Protein AF-A0A7S3DEW8-F1 (afdb_monomer_lite)

Secondary structure (DSSP, 8-state):
--------TT-S-HHHHHHHHHTSSSS-SSHHHHT--SHHHHTTSTTEEEETTTTEEEEEETTEESSS--SSEE-SGGGGTT------TTHHHHHHHHHHHHHHHHHHHHHHHHHHHHHHHHHT------------------PPPPPP---------------------

Organism: NCBI:txid652834

Structure (mmCIF, N/CA/C/O backbone):
data_AF-A0A7S3DEW8-F1
#
_entry.id   AF-A0A7S3DEW8-F1
#
loop_
_atom_site.group_PDB
_atom_site.id
_atom_site.type_symbol
_atom_site.label_atom_id
_atom_site.label_alt_id
_atom_site.label_comp_id
_atom_site.label_asym_id
_atom_site.label_entity_id
_atom_site.label_seq_id
_atom_site.pdbx_PDB_ins_code
_atom_site.Cartn_x
_atom_site.Cartn_y
_atom_site.Cartn_z
_atom_site.occupancy
_atom_site.B_iso_or_equiv
_atom_site.auth_seq_id
_atom_site.auth_comp_id
_atom_site.auth_asym_id
_atom_site.auth_atom_id
_atom_site.pdbx_PDB_model_num
ATOM 1 N N . MET A 1 1 ? -30.902 11.305 33.652 1.00 39.59 1 MET A N 1
ATOM 2 C CA . MET A 1 1 ? -29.565 11.179 33.031 1.00 39.59 1 MET A CA 1
ATOM 3 C C . MET A 1 1 ? -29.074 9.751 33.244 1.00 39.59 1 MET A C 1
ATOM 5 O O . MET A 1 1 ? -28.627 9.427 34.333 1.00 39.59 1 MET A O 1
ATOM 9 N N . ARG A 1 2 ? -29.275 8.863 32.261 1.00 38.88 2 ARG A N 1
ATOM 10 C CA . ARG A 1 2 ? -28.807 7.468 32.310 1.00 38.88 2 ARG A CA 1
ATOM 11 C C . ARG A 1 2 ? -27.450 7.412 31.613 1.00 38.88 2 ARG A C 1
ATOM 13 O O . ARG A 1 2 ? -27.372 7.625 30.409 1.00 38.88 2 ARG A O 1
ATOM 20 N N . SER A 1 3 ? -26.388 7.207 32.380 1.00 41.00 3 SER A N 1
ATOM 21 C CA . SER A 1 3 ? -25.027 7.069 31.865 1.00 41.00 3 SER A CA 1
ATOM 22 C C . SER A 1 3 ? -24.891 5.729 31.145 1.00 41.00 3 SER A C 1
ATOM 24 O O . SER A 1 3 ? -24.981 4.680 31.776 1.00 41.00 3 SER A O 1
ATOM 26 N N . SER A 1 4 ? -24.691 5.754 29.828 1.00 41.56 4 SER A N 1
ATOM 27 C CA . SER A 1 4 ? -24.402 4.556 29.036 1.00 41.56 4 SER A CA 1
ATOM 28 C C . SER A 1 4 ? -23.069 3.927 29.489 1.00 41.56 4 SER A C 1
ATOM 30 O O . SER A 1 4 ? -22.042 4.610 29.449 1.00 41.56 4 SER A O 1
ATOM 32 N N . PRO A 1 5 ? -23.038 2.645 29.899 1.00 49.84 5 PRO A N 1
ATOM 33 C CA . PRO A 1 5 ? -21.863 2.006 30.508 1.00 49.84 5 PRO A CA 1
ATOM 34 C C . PRO A 1 5 ? -20.794 1.499 29.514 1.00 49.84 5 PRO A C 1
ATOM 36 O O . PRO A 1 5 ? -19.898 0.756 29.900 1.00 49.84 5 PRO A O 1
ATOM 39 N N . LEU A 1 6 ? -20.831 1.893 28.237 1.00 42.94 6 LEU A N 1
ATOM 40 C CA . LEU A 1 6 ? -20.084 1.197 27.173 1.00 42.94 6 LEU A CA 1
ATOM 41 C C . LEU A 1 6 ? -18.622 1.633 26.945 1.00 42.94 6 LEU A C 1
ATOM 43 O O . LEU A 1 6 ? -18.004 1.180 25.992 1.00 42.94 6 LEU A O 1
ATOM 47 N N . CYS A 1 7 ? -18.018 2.447 27.815 1.00 44.19 7 CYS A N 1
ATOM 48 C CA . CYS A 1 7 ? -16.607 2.846 27.666 1.00 44.19 7 CYS A CA 1
ATOM 49 C C . CYS A 1 7 ? -15.769 2.577 28.924 1.00 44.19 7 CYS A C 1
ATOM 51 O O . CYS A 1 7 ? -15.101 3.475 29.445 1.00 44.19 7 CYS A O 1
ATOM 53 N N . ASN A 1 8 ? -15.771 1.332 29.408 1.00 47.62 8 ASN A N 1
ATOM 54 C CA . ASN A 1 8 ? -14.744 0.845 30.328 1.00 47.62 8 ASN A CA 1
ATOM 55 C C . ASN A 1 8 ? -13.837 -0.177 29.610 1.00 47.62 8 ASN A C 1
ATOM 57 O O . ASN A 1 8 ? -14.210 -1.341 29.488 1.00 47.62 8 ASN A O 1
ATOM 61 N N . PRO A 1 9 ? -12.631 0.209 29.152 1.00 47.88 9 PRO A N 1
ATOM 62 C CA . PRO A 1 9 ? -11.722 -0.701 28.448 1.00 47.88 9 PRO A CA 1
ATOM 63 C C . PRO A 1 9 ? -11.119 -1.793 29.352 1.00 47.88 9 PRO A C 1
ATOM 65 O O . PRO A 1 9 ? -10.342 -2.611 28.878 1.00 47.88 9 PRO A O 1
ATOM 68 N N . ARG A 1 10 ? -11.445 -1.814 30.654 1.00 52.28 10 ARG A N 1
ATOM 69 C CA . ARG A 1 10 ? -10.960 -2.826 31.606 1.00 52.28 10 ARG A CA 1
ATOM 70 C C . ARG A 1 10 ? -11.890 -4.028 31.794 1.00 52.28 10 ARG A C 1
ATOM 72 O O . ARG A 1 10 ? -11.514 -4.935 32.525 1.00 52.28 10 ARG A O 1
ATOM 79 N N . SER A 1 11 ? -13.069 -4.053 31.172 1.00 51.69 11 SER A N 1
ATOM 80 C CA . SER A 1 11 ? -14.051 -5.138 31.348 1.00 51.69 11 SER A CA 1
ATOM 81 C C . SER A 1 11 ? -14.460 -5.823 30.044 1.00 51.69 11 SER A C 1
ATOM 83 O O . SER A 1 11 ? -15.519 -6.443 29.989 1.00 51.69 11 SER A O 1
ATOM 85 N N . LEU A 1 12 ? -13.659 -5.699 28.984 1.00 47.81 12 LEU A N 1
ATOM 86 C CA . LEU A 1 12 ? -13.878 -6.484 27.772 1.00 47.81 12 LEU A CA 1
ATOM 87 C C . LEU A 1 12 ? -13.319 -7.894 28.006 1.00 47.81 12 LEU A C 1
ATOM 89 O O . LEU A 1 12 ? -12.150 -8.023 28.378 1.00 47.81 12 LEU A O 1
ATOM 93 N N . PRO A 1 13 ? -14.133 -8.949 27.848 1.00 59.56 13 PRO A N 1
ATOM 94 C CA . PRO A 1 13 ? -13.679 -10.311 28.079 1.00 59.56 13 PRO A CA 1
ATOM 95 C C . PRO A 1 13 ? -12.566 -10.646 27.073 1.00 59.56 13 PRO A C 1
ATOM 97 O O . PRO A 1 13 ? -12.707 -10.366 25.883 1.00 59.56 13 PRO A O 1
ATOM 100 N N . LEU A 1 14 ? -11.473 -11.263 27.545 1.00 58.66 14 LEU A N 1
ATOM 101 C CA . LEU A 1 14 ? -10.351 -11.745 26.719 1.00 58.66 14 LEU A CA 1
ATOM 102 C C . LEU A 1 14 ? -10.746 -12.379 25.360 1.00 58.66 14 LEU A C 1
ATOM 104 O O . LEU A 1 14 ? -10.048 -12.103 24.383 1.00 58.66 14 LEU A O 1
ATOM 108 N N . PRO A 1 15 ? -11.837 -13.165 25.221 1.00 57.91 15 PRO A N 1
ATOM 109 C CA . PRO A 1 15 ? -12.254 -13.696 23.917 1.00 57.91 15 PRO A CA 1
ATOM 110 C C . PRO A 1 15 ? -12.627 -12.631 22.870 1.00 57.91 15 PRO A C 1
ATOM 112 O O . PRO A 1 15 ? -12.408 -12.858 21.685 1.00 57.91 15 PRO A O 1
ATOM 115 N N . LEU A 1 16 ? -13.127 -11.454 23.269 1.00 49.50 16 LEU A N 1
ATOM 116 C CA . LEU A 1 16 ? -13.425 -10.355 22.336 1.00 49.50 16 LEU A CA 1
ATOM 117 C C . LEU A 1 16 ? -12.153 -9.647 21.845 1.00 49.50 16 LEU A C 1
ATOM 119 O O . LEU A 1 16 ? -12.131 -9.141 20.728 1.00 49.50 16 LEU A O 1
ATOM 123 N N . LEU A 1 17 ? -11.085 -9.648 22.648 1.00 55.03 17 LEU A N 1
ATOM 124 C CA . LEU A 1 17 ? -9.783 -9.093 22.265 1.00 55.03 17 LEU A CA 1
ATOM 125 C C . LEU A 1 17 ? -9.055 -10.014 21.269 1.00 55.03 17 LEU A C 1
ATOM 127 O O . LEU A 1 17 ? -8.414 -9.525 20.345 1.00 55.03 17 LEU A O 1
ATOM 131 N N . LEU A 1 18 ? -9.238 -11.335 21.394 1.00 56.06 18 LEU A N 1
ATOM 132 C CA . LEU A 1 18 ? -8.797 -12.321 20.399 1.00 56.06 18 LEU A CA 1
ATOM 133 C C . LEU A 1 18 ? -9.610 -12.252 19.099 1.00 56.06 18 LEU A C 1
ATOM 135 O O . LEU A 1 18 ? -9.032 -12.377 18.027 1.00 56.06 18 LEU A O 1
ATOM 139 N N . LEU A 1 19 ? -10.916 -11.980 19.167 1.00 55.47 19 LEU A N 1
ATOM 140 C CA . LEU A 1 19 ? -11.748 -11.719 17.983 1.00 55.47 19 LEU A CA 1
ATOM 141 C C . LEU A 1 19 ? -11.338 -10.428 17.257 1.00 55.47 19 LEU A C 1
ATOM 143 O O . LEU A 1 19 ? -11.285 -10.408 16.033 1.00 55.47 19 LEU A O 1
ATOM 147 N N . PHE A 1 20 ? -10.973 -9.375 17.995 1.00 59.62 20 PHE A N 1
ATOM 148 C CA . PHE A 1 20 ? -10.406 -8.158 17.404 1.00 59.62 20 PHE A CA 1
ATOM 149 C C . PHE A 1 20 ? -9.027 -8.387 16.766 1.00 59.62 20 PHE A C 1
ATOM 151 O O . PHE A 1 20 ? -8.732 -7.747 15.762 1.00 59.62 20 PHE A O 1
ATOM 158 N N . LEU A 1 21 ? -8.204 -9.295 17.308 1.00 56.34 21 LEU A N 1
ATOM 159 C CA . LEU A 1 21 ? -6.908 -9.660 16.721 1.00 56.34 21 LEU A CA 1
ATOM 160 C C . LEU A 1 21 ? -7.059 -10.570 15.488 1.00 56.34 21 LEU A C 1
ATOM 162 O O . LEU A 1 21 ? -6.382 -10.343 14.495 1.00 56.34 21 LEU A O 1
ATOM 166 N N . LEU A 1 22 ? -7.997 -11.524 15.494 1.00 55.03 22 LEU A N 1
ATOM 167 C CA . LEU A 1 22 ? -8.244 -12.438 14.366 1.00 55.03 22 LEU A CA 1
ATOM 168 C C . LEU A 1 22 ? -8.984 -11.787 13.182 1.00 55.03 22 LEU A C 1
ATOM 170 O O . LEU A 1 22 ? -8.922 -12.300 12.067 1.00 55.03 22 LEU A O 1
ATOM 174 N N . CYS A 1 23 ? -9.653 -10.647 13.380 1.00 49.62 23 CYS A N 1
ATOM 175 C CA . CYS A 1 23 ? -10.257 -9.882 12.282 1.00 49.62 23 CYS A CA 1
ATOM 176 C C . CYS A 1 23 ? -9.235 -9.108 11.424 1.00 49.62 23 CYS A C 1
ATOM 178 O O . CYS A 1 23 ? -9.626 -8.550 10.400 1.00 49.62 23 CYS A O 1
ATOM 180 N N . ILE A 1 24 ? -7.950 -9.062 11.801 1.00 53.53 24 ILE A N 1
ATOM 181 C CA . ILE A 1 24 ? -6.915 -8.333 11.042 1.00 53.53 24 ILE A CA 1
ATOM 182 C C . ILE A 1 24 ? -6.209 -9.238 10.009 1.00 53.53 24 ILE A C 1
ATOM 184 O O . ILE A 1 24 ? -5.715 -8.740 8.998 1.00 53.53 24 ILE A O 1
ATOM 188 N N . ASP A 1 25 ? -6.253 -10.565 10.170 1.00 46.31 25 ASP A N 1
ATOM 189 C CA . ASP A 1 25 ? -5.465 -11.494 9.339 1.00 46.31 25 ASP A CA 1
ATOM 190 C C . ASP A 1 25 ? -6.191 -12.021 8.077 1.00 46.31 25 ASP A C 1
ATOM 192 O O . ASP A 1 25 ? -5.602 -12.730 7.262 1.00 46.31 25 ASP A O 1
ATOM 196 N N . GLY A 1 26 ? -7.469 -11.675 7.870 1.00 47.12 26 GLY A N 1
ATOM 197 C CA . GLY A 1 26 ? -8.326 -12.300 6.845 1.00 47.12 26 GLY A CA 1
ATOM 198 C C . GLY A 1 26 ? -8.446 -11.597 5.481 1.00 47.12 26 GLY A C 1
ATOM 199 O O . GLY A 1 26 ? -9.044 -12.157 4.567 1.00 47.12 26 GLY A O 1
ATOM 200 N N . VAL A 1 27 ? -7.900 -10.388 5.305 1.00 51.81 27 VAL A N 1
ATOM 201 C CA . VAL A 1 27 ? -8.026 -9.566 4.070 1.00 51.81 27 VAL A CA 1
ATOM 202 C C . VAL A 1 27 ? -6.650 -9.314 3.422 1.00 51.81 27 VAL A C 1
ATOM 204 O O . VAL A 1 27 ? -6.315 -8.236 2.944 1.00 51.81 27 VAL A O 1
ATOM 207 N N . HIS A 1 28 ? -5.796 -10.338 3.414 1.00 51.78 28 HIS A N 1
ATOM 208 C CA . HIS A 1 28 ? -4.363 -10.171 3.147 1.00 51.78 28 HIS A CA 1
ATOM 209 C C . HIS A 1 28 ? -3.859 -10.777 1.827 1.00 51.78 28 HIS A C 1
ATOM 211 O O . HIS A 1 28 ? -2.696 -11.139 1.743 1.00 51.78 28 HIS A O 1
ATOM 217 N N . SER A 1 29 ? -4.686 -10.922 0.782 1.00 50.78 29 SER A N 1
ATOM 218 C CA . SER A 1 29 ? -4.190 -11.494 -0.492 1.00 50.78 29 SER A CA 1
ATOM 219 C C . SER A 1 29 ? -3.991 -10.474 -1.620 1.00 50.78 29 SER A C 1
ATOM 221 O O . SER A 1 29 ? -3.033 -10.600 -2.375 1.00 50.78 29 SER A O 1
ATOM 223 N N . GLN A 1 30 ? -4.805 -9.416 -1.705 1.00 54.69 30 GLN A N 1
ATOM 224 C CA . GLN A 1 30 ? -4.597 -8.341 -2.694 1.00 54.69 30 GLN A CA 1
ATOM 225 C C . GLN A 1 30 ? -3.831 -7.130 -2.145 1.00 54.69 30 GLN A C 1
ATOM 227 O O . GLN A 1 30 ? -3.251 -6.375 -2.918 1.00 54.69 30 GLN A O 1
ATOM 232 N N . THR A 1 31 ? -3.785 -6.953 -0.823 1.00 61.75 31 THR A N 1
ATOM 233 C CA . THR A 1 31 ? -3.176 -5.778 -0.176 1.00 61.75 31 THR A CA 1
ATOM 234 C C . THR A 1 31 ? -1.661 -5.885 0.006 1.00 61.75 31 THR A C 1
ATOM 236 O O . THR A 1 31 ? -0.998 -4.860 0.170 1.00 61.75 31 THR A O 1
ATOM 239 N N . VAL A 1 32 ? -1.089 -7.094 -0.052 1.00 83.12 32 VAL A N 1
ATOM 240 C CA . VAL A 1 32 ? 0.339 -7.311 0.260 1.00 83.12 32 VAL A CA 1
ATOM 241 C C . VAL A 1 32 ? 1.227 -6.703 -0.801 1.00 83.12 32 VAL A C 1
ATOM 243 O O . VAL A 1 32 ? 2.144 -5.959 -0.476 1.00 83.12 32 VAL A O 1
ATOM 246 N N . CYS A 1 33 ? 0.930 -6.962 -2.075 1.00 93.38 33 CYS A N 1
ATOM 247 C CA . CYS A 1 33 ? 1.744 -6.429 -3.158 1.00 93.38 33 CYS A CA 1
ATOM 248 C C . CYS A 1 33 ? 1.683 -4.892 -3.157 1.00 93.38 33 CYS A C 1
ATOM 250 O O . CYS A 1 33 ? 2.722 -4.248 -3.176 1.00 93.38 33 CYS A O 1
ATOM 252 N N . SER A 1 34 ? 0.495 -4.293 -2.993 1.00 91.50 34 SER A N 1
ATOM 253 C CA . SER A 1 34 ? 0.332 -2.830 -2.965 1.00 91.50 34 SER A CA 1
ATOM 254 C C . SER A 1 34 ? 1.040 -2.119 -1.804 1.00 91.50 34 SER A C 1
ATOM 256 O O . SER A 1 34 ? 1.219 -0.906 -1.862 1.00 91.50 34 SER A O 1
ATOM 258 N N . ALA A 1 35 ? 1.445 -2.839 -0.752 1.00 90.81 35 ALA A N 1
ATOM 259 C CA . ALA A 1 35 ? 2.233 -2.263 0.338 1.00 90.81 35 ALA A CA 1
ATOM 260 C C . ALA A 1 35 ? 3.686 -1.960 -0.077 1.00 90.81 35 ALA A C 1
ATOM 262 O O . ALA A 1 35 ? 4.367 -1.174 0.582 1.00 90.81 35 ALA A O 1
ATOM 263 N N . HIS A 1 36 ? 4.159 -2.571 -1.165 1.00 92.50 36 HIS A N 1
ATOM 264 C CA . HIS A 1 36 ? 5.513 -2.421 -1.677 1.00 92.50 36 HIS A CA 1
ATOM 265 C C . HIS A 1 36 ? 5.566 -1.356 -2.773 1.00 92.50 36 HIS A C 1
ATOM 267 O O . HIS A 1 36 ? 4.942 -1.494 -3.823 1.00 92.50 36 HIS A O 1
ATOM 273 N N . GLN A 1 37 ? 6.345 -0.302 -2.528 1.00 92.25 37 GLN A N 1
ATOM 274 C CA . GLN A 1 37 ? 6.512 0.839 -3.441 1.00 92.25 37 GLN A CA 1
ATOM 275 C C . GLN A 1 37 ? 7.823 0.778 -4.234 1.00 92.25 37 GLN A C 1
ATOM 277 O O . GLN A 1 37 ? 8.160 1.707 -4.959 1.00 92.25 37 GLN A O 1
ATOM 282 N N . ASP A 1 38 ? 8.575 -0.312 -4.101 1.00 92.50 38 ASP A N 1
ATOM 283 C CA . ASP A 1 38 ? 9.828 -0.519 -4.809 1.00 92.50 38 ASP A CA 1
ATOM 284 C C . ASP A 1 38 ? 9.880 -1.918 -5.429 1.00 92.50 38 ASP A C 1
ATOM 286 O O . ASP A 1 38 ? 9.380 -2.901 -4.875 1.00 92.50 38 ASP A O 1
ATOM 290 N N . CYS A 1 39 ? 10.514 -2.012 -6.599 1.00 95.38 39 CYS A N 1
ATOM 291 C CA . CYS A 1 39 ? 10.592 -3.256 -7.361 1.00 95.38 39 CYS A CA 1
ATOM 292 C C . CYS A 1 39 ? 11.246 -4.391 -6.558 1.00 95.38 39 CYS A C 1
ATOM 294 O O . CYS A 1 39 ? 10.803 -5.541 -6.620 1.00 95.38 39 CYS A O 1
ATOM 296 N N . THR A 1 40 ? 12.287 -4.085 -5.779 1.00 94.56 40 THR A N 1
ATOM 297 C CA . THR A 1 40 ? 13.073 -5.088 -5.047 1.00 94.56 40 THR A CA 1
ATOM 298 C C . THR A 1 40 ? 12.284 -5.713 -3.901 1.00 94.56 40 THR A C 1
ATOM 300 O O . THR A 1 40 ? 12.339 -6.931 -3.722 1.00 94.56 40 THR A O 1
ATOM 303 N N . SER A 1 41 ? 11.554 -4.911 -3.123 1.00 94.06 41 SER A N 1
ATOM 304 C CA . SER A 1 41 ? 10.698 -5.400 -2.045 1.00 94.06 41 SER A CA 1
ATOM 305 C C . SER A 1 41 ? 9.455 -6.084 -2.611 1.00 94.06 41 SER A C 1
ATOM 307 O O . SER A 1 41 ? 9.111 -7.173 -2.154 1.00 94.06 41 SER A O 1
ATOM 309 N N . CYS A 1 42 ? 8.874 -5.549 -3.687 1.00 95.81 42 CYS A N 1
ATOM 310 C CA . CYS A 1 42 ? 7.736 -6.147 -4.380 1.00 95.81 42 CYS A CA 1
ATOM 311 C C . CYS A 1 42 ? 8.041 -7.562 -4.897 1.00 95.81 42 CYS A C 1
ATOM 313 O O . CYS A 1 42 ? 7.370 -8.524 -4.537 1.00 95.81 42 CYS A O 1
ATOM 315 N N . SER A 1 43 ? 9.112 -7.708 -5.682 1.00 95.31 43 SER A N 1
ATOM 316 C CA . SER A 1 43 ? 9.554 -8.994 -6.251 1.00 95.31 43 SER A CA 1
ATOM 317 C C . SER A 1 43 ? 10.161 -9.958 -5.221 1.00 95.31 43 SER A C 1
ATOM 319 O O . SER A 1 43 ? 10.569 -11.069 -5.562 1.00 95.31 43 SER A O 1
ATOM 321 N N . SER A 1 44 ? 10.272 -9.541 -3.955 1.00 94.69 44 SER A N 1
ATOM 322 C CA . SER A 1 44 ? 10.677 -10.417 -2.854 1.00 94.69 44 SER A CA 1
ATOM 323 C C . SER A 1 44 ? 9.522 -11.229 -2.277 1.00 94.69 44 SER A C 1
ATOM 325 O O . SER A 1 44 ? 9.771 -12.260 -1.652 1.00 94.69 44 SER A O 1
ATOM 327 N N . GLN A 1 45 ? 8.284 -10.776 -2.493 1.00 94.75 45 GLN A N 1
ATOM 328 C CA . GLN A 1 45 ? 7.093 -11.445 -1.997 1.00 94.75 45 GLN A CA 1
ATOM 329 C C . GLN A 1 45 ? 6.649 -12.560 -2.937 1.00 94.75 45 GLN A C 1
ATOM 331 O O . GLN A 1 45 ? 6.688 -12.439 -4.163 1.00 94.75 45 GLN A O 1
ATOM 336 N N . LEU A 1 46 ? 6.167 -13.651 -2.347 1.00 92.06 46 LEU A N 1
ATOM 337 C CA . LEU A 1 46 ? 5.509 -14.705 -3.107 1.00 92.06 46 LEU A CA 1
ATOM 338 C C . LEU A 1 46 ? 4.238 -14.141 -3.747 1.00 92.06 46 LEU A C 1
ATOM 340 O O . LEU A 1 46 ? 3.467 -13.455 -3.083 1.00 92.06 46 LEU A O 1
ATOM 344 N N . LEU A 1 47 ? 3.997 -14.471 -5.018 1.00 93.94 47 LEU A N 1
ATOM 345 C CA . LEU A 1 47 ? 2.803 -14.029 -5.754 1.00 93.94 47 LEU A CA 1
ATOM 346 C C . LEU A 1 47 ? 2.749 -12.528 -6.079 1.00 93.94 47 LEU A C 1
ATOM 348 O O . LEU A 1 47 ? 1.704 -12.063 -6.527 1.00 93.94 47 LEU A O 1
ATOM 352 N N . CYS A 1 48 ? 3.851 -11.784 -5.936 1.00 96.00 48 CYS A N 1
ATOM 353 C CA . CYS A 1 48 ? 3.931 -10.378 -6.334 1.00 96.00 48 CYS A CA 1
ATOM 354 C C . CYS A 1 48 ? 5.004 -10.143 -7.400 1.00 96.00 48 CYS A C 1
ATOM 356 O O . CYS A 1 48 ? 6.038 -10.805 -7.436 1.00 96.00 48 CYS A O 1
ATOM 358 N N . GLY A 1 49 ? 4.771 -9.145 -8.245 1.00 96.00 49 GLY A N 1
ATOM 359 C CA . GLY A 1 49 ? 5.780 -8.622 -9.153 1.00 96.00 49 GLY A CA 1
ATOM 360 C C . GLY A 1 49 ? 5.534 -7.157 -9.476 1.00 96.00 49 GLY A C 1
ATOM 361 O O . GLY A 1 49 ? 4.465 -6.595 -9.213 1.00 96.00 49 GLY A O 1
ATOM 362 N N . TRP A 1 50 ? 6.578 -6.521 -9.988 1.00 96.62 50 TRP A N 1
ATOM 363 C CA . TRP A 1 50 ? 6.591 -5.092 -10.242 1.00 96.62 50 TRP A CA 1
ATOM 364 C C . TRP A 1 50 ? 6.207 -4.811 -11.685 1.00 96.62 50 TRP A C 1
ATOM 366 O O . TRP A 1 50 ? 6.783 -5.393 -12.609 1.00 96.62 50 TRP A O 1
ATOM 376 N N . CYS A 1 51 ? 5.256 -3.903 -11.877 1.00 96.38 51 CYS A N 1
ATOM 377 C CA . CYS A 1 51 ? 4.944 -3.378 -13.189 1.00 96.38 51 CYS A CA 1
ATOM 378 C C . CYS A 1 51 ? 5.684 -2.061 -13.406 1.00 96.38 51 CYS A C 1
ATOM 380 O O . CYS A 1 51 ? 5.366 -1.054 -12.773 1.00 96.38 51 CYS A O 1
ATOM 382 N N . HIS A 1 52 ? 6.683 -2.066 -14.291 1.00 93.25 52 HIS A N 1
ATOM 383 C CA . HIS A 1 52 ? 7.527 -0.888 -14.505 1.00 93.25 52 HIS A CA 1
ATOM 384 C C . HIS A 1 52 ? 6.759 0.266 -15.151 1.00 93.25 52 HIS A C 1
ATOM 386 O O . HIS A 1 52 ? 6.915 1.407 -14.731 1.00 93.25 52 HIS A O 1
ATOM 392 N N . SER A 1 53 ? 5.868 -0.030 -16.102 1.00 92.12 53 SER A N 1
ATOM 393 C CA . SER A 1 53 ? 5.083 0.991 -16.807 1.00 92.12 53 SER A CA 1
ATOM 394 C C . SER A 1 53 ? 4.140 1.778 -15.891 1.00 92.12 53 SER A C 1
ATOM 396 O O . SER A 1 53 ? 3.926 2.964 -16.124 1.00 92.12 53 SER A O 1
ATOM 398 N N . SER A 1 54 ? 3.596 1.148 -14.843 1.00 93.19 54 SER A N 1
ATOM 399 C CA . SER A 1 54 ? 2.737 1.807 -13.848 1.00 93.19 54 SER A CA 1
ATOM 400 C C . SER A 1 54 ? 3.466 2.200 -12.561 1.00 93.19 54 SER A C 1
ATOM 402 O O . SER A 1 54 ? 2.852 2.799 -11.679 1.00 93.19 54 SER A O 1
ATOM 404 N N . GLY A 1 55 ? 4.741 1.826 -12.408 1.00 92.94 55 GLY A N 1
ATOM 405 C CA . GLY A 1 55 ? 5.500 2.038 -11.173 1.00 92.94 55 GLY A CA 1
ATOM 406 C C . GLY A 1 55 ? 4.823 1.441 -9.936 1.00 92.94 55 GLY A C 1
ATOM 407 O O . GLY A 1 55 ? 4.872 2.039 -8.867 1.00 92.94 55 GLY A O 1
ATOM 408 N N . SER A 1 56 ? 4.122 0.314 -10.087 1.00 94.38 56 SER A N 1
ATOM 409 C CA . SER A 1 56 ? 3.266 -0.251 -9.038 1.00 94.38 56 SER A CA 1
ATOM 410 C C . SER A 1 56 ? 3.467 -1.759 -8.885 1.00 94.38 56 SER A C 1
ATOM 412 O O . SER A 1 56 ? 3.701 -2.487 -9.855 1.00 94.38 56 SER A O 1
ATOM 414 N N . CYS A 1 57 ? 3.347 -2.250 -7.651 1.00 95.94 57 CYS A N 1
ATOM 415 C CA . CYS A 1 57 ? 3.435 -3.670 -7.332 1.00 95.94 57 CYS A CA 1
ATOM 416 C C . CYS A 1 57 ? 2.059 -4.343 -7.403 1.00 95.94 57 CYS A C 1
ATOM 418 O O . CYS A 1 57 ? 1.095 -3.880 -6.790 1.00 95.94 57 CYS A O 1
ATOM 420 N N . HIS A 1 58 ? 1.967 -5.470 -8.107 1.00 96.06 58 HIS A N 1
ATOM 421 C CA . HIS A 1 58 ? 0.710 -6.189 -8.311 1.00 96.06 58 HIS A CA 1
ATOM 422 C C . HIS A 1 58 ? 0.858 -7.689 -8.056 1.00 96.06 58 HIS A C 1
ATOM 424 O O . HIS A 1 58 ? 1.956 -8.244 -8.110 1.00 96.06 58 HIS A O 1
ATOM 430 N N . SER A 1 59 ? -0.266 -8.359 -7.793 1.00 95.12 59 SER A N 1
ATOM 431 C CA . SER A 1 59 ? -0.301 -9.817 -7.701 1.00 95.12 59 SER A CA 1
ATOM 432 C C . SER A 1 59 ? -0.105 -10.448 -9.078 1.00 95.12 59 SER A C 1
ATOM 434 O O . SER A 1 59 ? -0.747 -10.064 -10.062 1.00 95.12 59 SER A O 1
ATOM 436 N N . GLY A 1 60 ? 0.764 -11.446 -9.151 1.00 94.88 60 GLY A N 1
ATOM 437 C CA . GLY A 1 60 ? 1.153 -12.064 -10.407 1.00 94.88 60 GLY A CA 1
ATOM 438 C C . GLY A 1 60 ? 1.870 -13.391 -10.229 1.00 94.88 60 GLY A C 1
ATOM 439 O O . GLY A 1 60 ? 1.994 -13.922 -9.128 1.00 94.88 60 GLY A O 1
ATOM 440 N N . VAL A 1 61 ? 2.364 -13.912 -11.345 1.00 95.94 61 VAL A N 1
ATOM 441 C CA . VAL A 1 61 ? 3.291 -15.044 -11.420 1.00 95.94 61 VAL A CA 1
ATOM 442 C C . VAL A 1 61 ? 4.454 -14.682 -12.344 1.00 95.94 61 VAL A C 1
ATOM 444 O O . VAL A 1 61 ? 4.468 -13.619 -12.962 1.00 95.94 61 VAL A O 1
ATOM 447 N N . GLN A 1 62 ? 5.426 -15.579 -12.514 1.00 96.94 62 GLN A N 1
ATOM 448 C CA . GLN A 1 62 ? 6.565 -15.342 -13.410 1.00 96.94 62 GLN A CA 1
ATOM 449 C C . GLN A 1 62 ? 6.156 -14.981 -14.850 1.00 96.94 62 GLN A C 1
ATOM 451 O O . GLN A 1 62 ? 6.863 -14.232 -15.516 1.00 96.94 62 GLN A O 1
ATOM 456 N N . LYS A 1 63 ? 5.011 -15.488 -15.324 1.00 97.00 63 LYS A N 1
ATOM 457 C CA . LYS A 1 63 ? 4.488 -15.194 -16.667 1.00 97.00 63 LYS A CA 1
ATOM 458 C C . LYS A 1 63 ? 3.891 -13.791 -16.815 1.00 97.00 63 LYS A C 1
ATOM 460 O O . LYS A 1 63 ? 3.697 -13.365 -17.946 1.00 97.00 63 LYS A O 1
ATOM 465 N N . GLY A 1 64 ? 3.573 -13.105 -15.718 1.00 96.88 64 GLY A N 1
ATOM 466 C CA . GLY A 1 64 ? 2.891 -11.816 -15.763 1.00 96.88 64 GLY A CA 1
ATOM 467 C C . GLY A 1 64 ? 1.970 -11.557 -14.566 1.00 96.88 64 GLY A C 1
ATOM 468 O O . GLY A 1 64 ? 1.768 -12.442 -13.725 1.00 96.88 64 GLY A O 1
ATOM 469 N N . PRO A 1 65 ? 1.385 -10.353 -14.497 1.00 96.44 65 PRO A N 1
ATOM 470 C CA . PRO A 1 65 ? 0.308 -10.023 -13.561 1.00 96.44 65 PRO A CA 1
ATOM 471 C C . PRO A 1 65 ? -0.956 -10.867 -13.816 1.00 96.44 65 PRO A C 1
ATOM 473 O O . PRO A 1 65 ? -1.228 -11.273 -14.944 1.00 96.44 65 PRO A O 1
ATOM 476 N N . LEU A 1 66 ? -1.748 -11.127 -12.768 1.00 94.19 66 LEU A N 1
ATOM 477 C CA . LEU A 1 66 ? -2.959 -11.963 -12.869 1.00 94.19 66 LEU A CA 1
ATOM 478 C C . LEU A 1 66 ? -4.210 -11.199 -13.334 1.00 94.19 66 LEU A C 1
ATOM 480 O O . LEU A 1 66 ? -5.086 -11.797 -13.952 1.00 94.19 66 LEU A O 1
ATOM 484 N N . PHE A 1 67 ? -4.312 -9.904 -13.018 1.00 91.31 67 PHE A N 1
ATOM 485 C CA . PHE A 1 67 ? -5.565 -9.143 -13.160 1.00 91.31 67 PHE A CA 1
ATOM 486 C C . PHE A 1 67 ? -5.447 -7.854 -13.979 1.00 91.31 67 PHE A C 1
ATOM 488 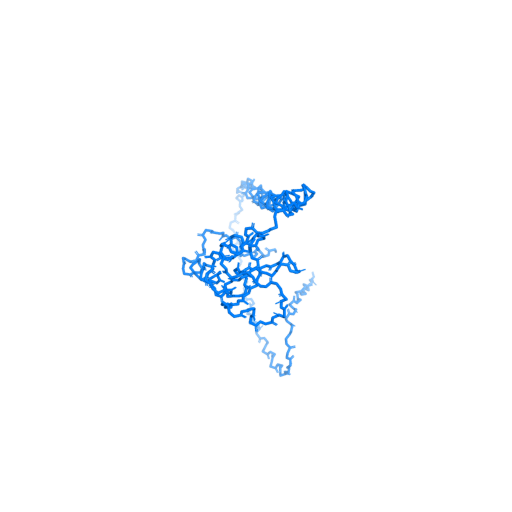O O . PHE A 1 67 ? -6.465 -7.284 -14.361 1.00 91.31 67 PHE A O 1
ATOM 495 N N . ILE A 1 68 ? -4.232 -7.367 -14.229 1.00 91.50 68 ILE A N 1
ATOM 496 C CA . ILE A 1 68 ? -3.985 -6.061 -14.855 1.00 91.50 68 ILE A CA 1
ATOM 497 C C . ILE A 1 68 ? -2.933 -6.264 -15.942 1.00 91.50 68 ILE A C 1
ATOM 499 O O . ILE A 1 68 ? -1.962 -6.956 -15.664 1.00 91.50 68 ILE A O 1
ATOM 503 N N . PRO A 1 69 ? -3.074 -5.709 -17.155 1.00 96.06 69 PRO A N 1
ATOM 504 C CA . PRO A 1 69 ? -2.022 -5.794 -18.162 1.00 96.06 69 PRO A CA 1
ATOM 505 C C . PRO A 1 69 ? -0.770 -5.030 -17.713 1.00 96.06 69 PRO A C 1
ATOM 507 O O . PRO A 1 69 ? -0.864 -3.947 -17.138 1.00 96.06 69 PRO A O 1
ATOM 510 N N . CYS A 1 70 ? 0.405 -5.589 -17.990 1.00 95.94 70 CYS A N 1
ATOM 511 C CA . CYS A 1 70 ? 1.677 -4.918 -17.761 1.00 95.94 70 CYS A CA 1
ATOM 512 C C . CYS A 1 70 ? 2.675 -5.292 -18.853 1.00 95.94 70 CYS A C 1
ATOM 514 O O . CYS A 1 70 ? 3.060 -6.457 -18.961 1.00 95.94 70 CYS A O 1
ATOM 516 N N . ASP A 1 71 ? 3.114 -4.299 -19.619 1.00 95.19 71 ASP A N 1
ATOM 517 C CA . ASP A 1 71 ? 4.055 -4.501 -20.724 1.00 95.19 71 ASP A CA 1
ATOM 518 C C . ASP A 1 71 ? 5.475 -4.804 -20.223 1.00 95.19 71 ASP A C 1
ATOM 520 O O . ASP A 1 71 ? 6.232 -5.536 -20.858 1.00 95.19 71 ASP A O 1
ATOM 524 N N . GLU A 1 72 ? 5.824 -4.293 -19.039 1.00 95.06 72 GLU A N 1
ATOM 525 C CA . GLU A 1 72 ? 7.145 -4.447 -18.433 1.00 95.06 72 GLU A CA 1
ATOM 526 C C . GLU A 1 72 ? 7.069 -5.094 -17.044 1.00 95.06 72 GLU A C 1
ATOM 528 O O . GLU A 1 72 ? 7.247 -4.452 -16.004 1.00 95.06 72 GLU A O 1
ATOM 533 N N . TRP A 1 73 ? 6.803 -6.400 -17.028 1.00 96.25 73 TRP A N 1
ATOM 534 C CA . TRP A 1 73 ? 6.687 -7.187 -15.801 1.00 96.25 73 TRP A CA 1
ATOM 535 C C . TRP A 1 73 ? 8.042 -7.646 -15.248 1.00 96.25 73 TRP A C 1
ATOM 537 O O . TRP A 1 73 ? 8.829 -8.292 -15.944 1.00 96.25 73 TRP A O 1
ATOM 547 N N . ARG A 1 74 ? 8.305 -7.376 -13.965 1.00 96.44 74 ARG A N 1
ATOM 548 C CA . ARG A 1 74 ? 9.521 -7.797 -13.253 1.00 96.44 74 ARG A CA 1
ATOM 549 C C . ARG A 1 74 ? 9.150 -8.687 -12.068 1.00 96.44 74 ARG A C 1
ATOM 551 O O . ARG A 1 74 ? 8.677 -8.220 -11.035 1.00 96.44 74 ARG A O 1
ATOM 558 N N . TRP A 1 75 ? 9.380 -9.987 -12.227 1.00 96.06 75 TRP A N 1
ATOM 559 C CA . TRP A 1 75 ? 9.039 -10.996 -11.219 1.00 96.06 75 TRP A CA 1
ATOM 560 C C . TRP A 1 75 ? 10.147 -11.248 -10.191 1.00 96.06 75 TRP A C 1
ATOM 562 O O . TRP A 1 75 ? 9.866 -11.623 -9.060 1.00 96.06 75 TRP A O 1
ATOM 572 N N . THR A 1 76 ? 11.414 -11.066 -10.568 1.00 95.44 76 THR A N 1
ATOM 573 C CA . THR A 1 76 ? 12.560 -11.357 -9.698 1.00 95.44 76 THR A CA 1
ATOM 574 C C . THR A 1 76 ? 13.351 -10.097 -9.382 1.00 95.44 76 THR A C 1
ATOM 576 O O . THR A 1 76 ? 13.462 -9.192 -10.208 1.00 95.44 76 THR A O 1
ATOM 579 N N . LYS A 1 77 ? 14.002 -10.086 -8.213 1.00 93.69 77 LYS A N 1
ATOM 580 C CA . LYS A 1 77 ? 14.894 -8.993 -7.787 1.00 93.69 77 LYS A CA 1
ATOM 581 C C . LYS A 1 77 ? 15.969 -8.656 -8.821 1.00 93.69 77 LYS A C 1
ATOM 583 O O . LYS A 1 77 ? 16.283 -7.492 -9.030 1.00 93.69 77 LYS A O 1
ATOM 588 N N . SER A 1 78 ? 16.513 -9.668 -9.496 1.00 93.12 78 SER A N 1
ATOM 589 C CA . SER A 1 78 ? 17.520 -9.491 -10.551 1.00 93.12 78 SER A CA 1
ATOM 590 C C . SER A 1 78 ? 16.992 -8.738 -11.774 1.00 93.12 78 SER A C 1
ATOM 592 O O . SER A 1 78 ? 17.762 -8.094 -12.479 1.00 93.12 78 SER A O 1
ATOM 594 N N . SER A 1 79 ? 15.684 -8.78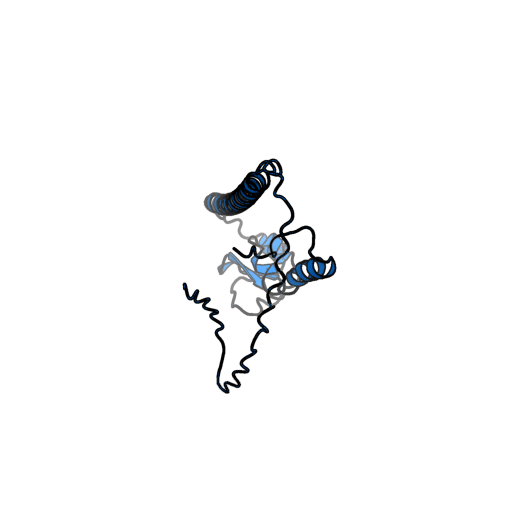5 -12.030 1.00 93.19 79 SER A N 1
ATOM 595 C CA . SER A 1 79 ? 15.056 -8.040 -13.119 1.00 93.19 79 SER A CA 1
ATOM 596 C C . SER A 1 79 ? 14.792 -6.575 -12.754 1.00 93.19 79 SER A C 1
ATOM 598 O O . SER A 1 79 ? 14.509 -5.790 -13.655 1.00 93.19 79 SER A O 1
ATOM 600 N N . CYS A 1 80 ? 14.91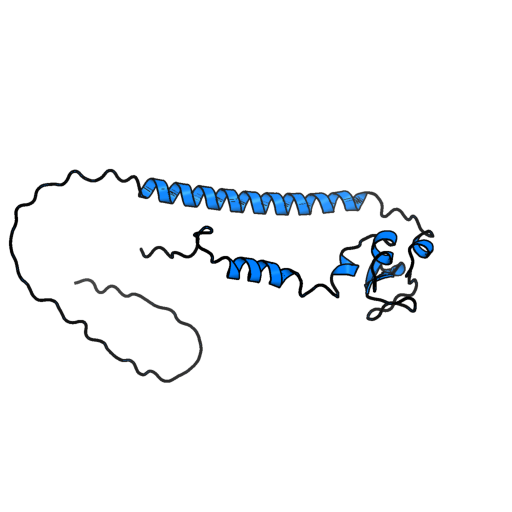4 -6.191 -11.478 1.00 91.75 80 CYS A N 1
ATOM 601 C CA . CYS A 1 80 ? 14.747 -4.812 -11.004 1.00 91.75 80 CYS A CA 1
ATOM 602 C C . CYS A 1 80 ? 15.981 -3.922 -11.230 1.00 91.75 80 CYS A C 1
ATOM 604 O O . CYS A 1 80 ? 15.909 -2.713 -11.041 1.00 91.75 80 CYS A O 1
ATOM 606 N N . SER A 1 81 ? 17.120 -4.485 -11.639 1.00 79.88 81 SER A N 1
ATOM 607 C CA . SER A 1 81 ? 18.411 -3.783 -11.682 1.00 79.88 81 SER A CA 1
ATOM 608 C C . SER A 1 81 ? 18.593 -2.805 -12.853 1.00 79.88 81 SER A C 1
ATOM 610 O O . SER A 1 81 ? 19.691 -2.293 -13.040 1.00 79.88 81 SER A O 1
ATOM 612 N N . SER A 1 82 ? 17.566 -2.560 -13.672 1.00 62.28 82 SER A N 1
ATOM 613 C CA . SER A 1 82 ? 17.750 -1.888 -14.967 1.00 62.28 82 SER A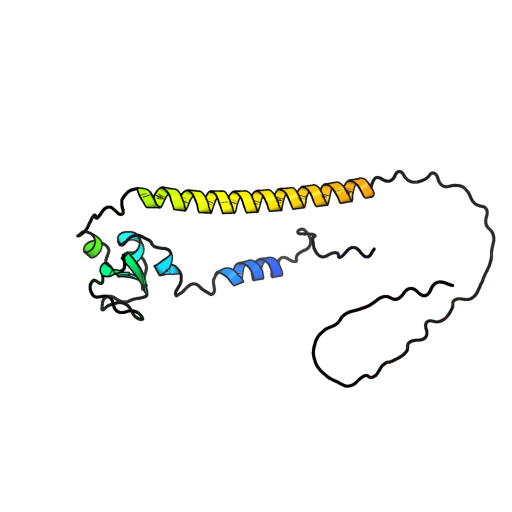 CA 1
ATOM 614 C C . SER A 1 82 ? 17.418 -0.397 -14.999 1.00 62.28 82 SER A C 1
ATOM 616 O O . SER A 1 82 ? 17.853 0.257 -15.938 1.00 62.28 82 SER A O 1
ATOM 618 N N . GLN A 1 83 ? 16.673 0.168 -14.045 1.00 57.50 83 GLN A N 1
ATOM 619 C CA . GLN A 1 83 ? 16.288 1.585 -14.116 1.00 57.50 83 GLN A CA 1
ATOM 620 C C . GLN A 1 83 ? 16.202 2.203 -12.721 1.00 57.50 83 GLN A C 1
ATOM 622 O O . GLN A 1 83 ? 15.137 2.299 -12.121 1.00 57.50 83 GLN A O 1
ATOM 627 N N . GLY A 1 84 ? 17.353 2.651 -12.219 1.00 51.94 84 GLY A N 1
ATOM 628 C CA . GLY A 1 84 ? 17.429 3.649 -11.156 1.00 51.94 84 GLY A CA 1
ATOM 629 C C . GLY A 1 84 ? 17.019 5.033 -11.665 1.00 51.94 84 GLY A C 1
ATOM 630 O O . GLY A 1 84 ? 17.812 5.961 -11.580 1.00 51.94 84 GLY A O 1
ATOM 631 N N . GLY A 1 85 ? 15.804 5.172 -12.204 1.00 51.47 85 GLY A N 1
ATOM 632 C CA . GLY A 1 85 ? 15.100 6.446 -12.081 1.00 51.47 85 GLY A CA 1
ATOM 633 C C . GLY A 1 85 ? 14.627 6.473 -10.637 1.00 51.47 85 GLY A C 1
ATOM 634 O O . GLY A 1 85 ? 13.708 5.745 -10.281 1.00 51.47 85 GLY A O 1
ATOM 635 N N . SER A 1 86 ? 15.410 7.044 -9.721 1.00 50.19 86 SER A N 1
ATOM 636 C CA . SER A 1 86 ? 15.131 8.401 -9.249 1.00 50.19 86 SER A CA 1
ATOM 637 C C . SER A 1 86 ? 13.629 8.652 -9.308 1.00 50.19 86 SER A C 1
ATOM 639 O O . SER A 1 86 ? 13.129 9.344 -10.185 1.00 50.19 86 SER A O 1
ATOM 641 N N . TRP A 1 87 ? 12.875 8.002 -8.423 1.00 56.19 87 TRP A N 1
ATOM 642 C CA . TRP A 1 87 ? 11.667 8.646 -7.940 1.00 56.19 87 TRP A CA 1
ATOM 643 C C . TRP A 1 87 ? 12.202 9.834 -7.150 1.00 56.19 87 TRP A C 1
ATOM 645 O O . TRP A 1 87 ? 12.571 9.681 -5.986 1.00 56.19 87 TRP A O 1
ATOM 655 N N . ASP A 1 88 ? 12.420 10.930 -7.879 1.00 47.00 88 ASP A N 1
ATOM 656 C CA . ASP A 1 88 ? 13.028 12.162 -7.409 1.00 47.00 88 ASP A CA 1
ATOM 657 C C . ASP A 1 88 ? 12.447 12.543 -6.041 1.00 47.00 88 ASP A C 1
ATOM 659 O O . ASP A 1 88 ? 11.252 12.370 -5.784 1.00 47.00 88 ASP A O 1
ATOM 663 N N . GLU A 1 89 ? 13.335 13.016 -5.169 1.00 57.66 89 GLU A N 1
ATOM 664 C CA . GLU A 1 89 ? 13.217 13.369 -3.748 1.00 57.66 89 GLU A CA 1
ATOM 665 C C . GLU A 1 89 ? 11.930 14.066 -3.222 1.00 57.66 89 GLU A C 1
ATOM 667 O O . GLU A 1 89 ? 11.819 14.297 -2.016 1.00 57.66 89 GLU A O 1
ATOM 672 N N . ASP A 1 90 ? 10.914 14.349 -4.037 1.00 52.22 90 ASP A N 1
ATOM 673 C CA . ASP A 1 90 ? 9.712 15.102 -3.656 1.00 52.22 90 ASP A CA 1
ATOM 674 C C . ASP A 1 90 ? 8.617 14.262 -2.957 1.00 52.22 90 ASP A C 1
ATOM 676 O O . ASP A 1 90 ? 7.772 14.802 -2.234 1.00 52.22 90 ASP A O 1
ATOM 680 N N . ALA A 1 91 ? 8.622 12.929 -3.089 1.00 53.72 91 ALA A N 1
ATOM 681 C CA . ALA A 1 91 ? 7.601 12.070 -2.464 1.00 53.72 91 ALA A CA 1
ATOM 682 C C . ALA A 1 91 ? 7.824 11.827 -0.955 1.00 53.72 91 ALA A C 1
ATOM 684 O O . ALA A 1 91 ? 6.885 11.491 -0.224 1.00 53.72 91 ALA A O 1
ATOM 685 N N . ALA A 1 92 ? 9.039 12.058 -0.446 1.00 53.22 92 ALA A N 1
ATOM 686 C CA . ALA A 1 92 ? 9.330 11.959 0.986 1.00 53.22 92 ALA A CA 1
ATOM 687 C C . ALA A 1 92 ? 8.579 13.027 1.808 1.00 53.22 92 ALA A C 1
ATOM 689 O O . ALA A 1 92 ? 8.260 12.803 2.980 1.00 53.22 92 ALA A O 1
ATOM 690 N N . TYR A 1 93 ? 8.218 14.157 1.189 1.00 56.31 93 TYR A N 1
ATOM 691 C CA . TYR A 1 93 ? 7.541 15.255 1.877 1.00 56.31 93 TYR A CA 1
ATOM 692 C C . TYR A 1 93 ? 6.067 14.940 2.200 1.00 56.31 93 TYR A C 1
ATOM 694 O O . TYR A 1 93 ? 5.572 15.293 3.273 1.00 56.31 93 TYR A O 1
ATOM 702 N N . TYR A 1 94 ? 5.368 14.197 1.333 1.00 55.81 94 TYR A N 1
ATOM 703 C CA . TYR A 1 94 ? 3.969 13.808 1.568 1.00 55.81 94 TYR A CA 1
ATOM 704 C C . TYR A 1 94 ? 3.818 12.601 2.511 1.00 55.81 94 TYR A C 1
ATOM 706 O O . TYR A 1 94 ? 2.832 12.521 3.250 1.00 55.81 94 TYR A O 1
ATOM 714 N N . GLY A 1 95 ? 4.806 11.700 2.568 1.00 52.56 95 GLY A N 1
ATOM 715 C CA . GLY A 1 95 ? 4.786 10.547 3.480 1.00 52.56 95 GLY A CA 1
ATOM 716 C C . GLY A 1 95 ? 4.899 10.933 4.961 1.00 52.56 95 GLY A C 1
ATOM 717 O O . GLY A 1 95 ? 4.190 10.384 5.810 1.00 52.56 95 GLY A O 1
ATOM 718 N N . MET A 1 96 ? 5.725 11.934 5.286 1.00 58.94 96 MET A N 1
ATOM 719 C CA . MET A 1 96 ? 5.852 12.431 6.664 1.00 58.94 96 MET A CA 1
ATOM 720 C C . MET A 1 96 ? 4.593 13.179 7.126 1.00 58.94 96 MET A C 1
ATOM 722 O O . MET A 1 96 ? 4.206 13.073 8.292 1.00 58.94 96 MET A O 1
ATOM 726 N N . GLY A 1 97 ? 3.911 13.877 6.209 1.00 62.16 97 GLY A N 1
ATOM 727 C CA . GLY A 1 97 ? 2.662 14.584 6.498 1.00 62.16 97 GLY A CA 1
ATOM 728 C C . GLY A 1 97 ? 1.544 13.651 6.969 1.00 62.16 97 GLY A C 1
ATOM 729 O O . GLY A 1 97 ? 0.871 13.944 7.959 1.00 62.16 97 GLY A O 1
ATOM 730 N N . ALA A 1 98 ? 1.385 12.491 6.324 1.00 71.75 98 ALA A N 1
ATOM 731 C CA . ALA A 1 98 ? 0.357 11.517 6.693 1.00 71.75 98 ALA A CA 1
ATOM 732 C C . ALA A 1 98 ? 0.613 10.888 8.074 1.00 71.75 98 ALA A C 1
ATOM 734 O O . ALA A 1 98 ? -0.301 10.812 8.897 1.00 71.75 98 ALA A O 1
ATOM 735 N N . ALA A 1 99 ? 1.858 10.501 8.373 1.00 75.12 99 ALA A N 1
ATOM 736 C CA . ALA A 1 99 ? 2.216 9.948 9.680 1.00 75.12 99 ALA A CA 1
ATOM 737 C C . ALA A 1 99 ? 2.022 10.976 10.810 1.00 75.12 99 ALA A C 1
ATOM 739 O O . ALA A 1 99 ? 1.461 10.648 11.858 1.00 75.12 99 ALA A O 1
ATOM 740 N N . ALA A 1 100 ? 2.416 12.234 10.581 1.00 81.06 100 ALA A N 1
ATOM 741 C CA . ALA A 1 100 ? 2.191 13.323 11.526 1.00 81.06 100 ALA A CA 1
ATOM 742 C C . ALA A 1 100 ? 0.693 13.596 11.742 1.00 81.06 100 ALA A C 1
ATOM 744 O O . ALA A 1 100 ? 0.263 13.758 12.882 1.00 81.06 100 ALA A O 1
ATOM 745 N N . ALA A 1 101 ? -0.121 13.584 10.681 1.00 83.31 101 ALA A N 1
ATOM 746 C CA . ALA A 1 101 ? -1.569 13.758 10.784 1.00 83.31 101 ALA A CA 1
ATOM 747 C C . ALA A 1 101 ? -2.231 12.628 11.592 1.00 83.31 101 ALA A C 1
ATOM 749 O O . ALA A 1 101 ? -3.027 12.901 12.491 1.00 83.31 101 ALA A O 1
ATOM 750 N N . VAL A 1 102 ? -1.860 11.366 11.341 1.00 84.38 102 VAL A N 1
ATOM 751 C CA . VAL A 1 102 ? -2.357 10.211 12.111 1.00 84.38 102 VAL A CA 1
ATOM 752 C C . VAL A 1 102 ? -1.951 10.320 13.583 1.00 84.38 102 VAL A C 1
ATOM 754 O O . VAL A 1 102 ? -2.787 10.116 14.466 1.00 84.38 102 VAL A O 1
ATOM 757 N N . LEU A 1 103 ? -0.701 10.707 13.864 1.00 84.44 103 LEU A N 1
ATOM 758 C CA . LEU A 1 103 ? -0.219 10.928 15.228 1.00 84.44 103 LEU A CA 1
ATOM 759 C C . LEU A 1 103 ? -1.011 12.045 15.929 1.00 84.44 103 LEU A C 1
ATOM 761 O O . LEU A 1 103 ? -1.440 11.871 17.068 1.00 84.44 103 LEU A O 1
ATOM 765 N N . LEU A 1 104 ? -1.258 13.169 15.249 1.00 88.25 104 LEU A N 1
ATOM 766 C CA . LEU A 1 104 ? -2.033 14.290 15.789 1.00 88.25 104 LEU A CA 1
ATOM 767 C C . LEU A 1 104 ? -3.479 13.890 16.097 1.00 88.25 104 LEU A C 1
ATOM 769 O O . LEU A 1 104 ? -3.988 14.231 17.166 1.00 88.25 104 LEU A O 1
ATOM 773 N N . VAL A 1 105 ? -4.127 13.124 15.214 1.00 89.19 105 VAL A N 1
ATOM 774 C CA . VAL A 1 105 ? -5.481 12.6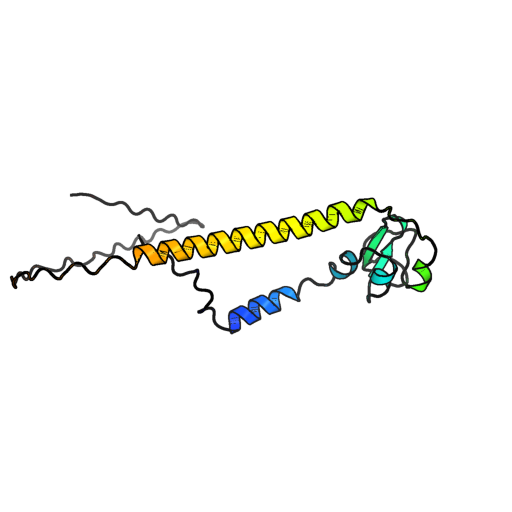00 15.451 1.00 89.19 105 VAL A CA 1
ATOM 775 C C . VAL A 1 105 ? -5.490 11.651 16.652 1.00 89.19 105 VAL A C 1
ATOM 777 O O . VAL A 1 105 ? -6.327 11.802 17.543 1.00 89.19 105 VAL A O 1
ATOM 780 N N . ALA A 1 106 ? -4.534 10.721 16.739 1.00 85.44 106 ALA A N 1
ATOM 781 C CA . ALA A 1 106 ? -4.426 9.795 17.867 1.00 85.44 106 ALA A CA 1
ATOM 782 C C . ALA A 1 106 ? -4.215 10.531 19.204 1.00 85.44 106 ALA A C 1
ATOM 784 O O . ALA A 1 106 ? -4.885 10.229 20.198 1.00 85.44 106 ALA A O 1
ATOM 785 N N . VAL A 1 107 ? -3.341 11.544 19.227 1.00 91.06 107 VAL A N 1
ATOM 786 C CA . VAL A 1 107 ? -3.102 12.393 20.405 1.00 91.06 107 VAL A CA 1
ATOM 787 C C . VAL A 1 107 ? -4.358 13.187 20.774 1.00 91.06 107 VAL A C 1
ATOM 789 O O . VAL A 1 107 ? -4.737 13.204 21.946 1.00 91.06 107 VAL A O 1
ATOM 792 N N . ALA A 1 108 ? -5.053 13.792 19.807 1.00 89.88 108 ALA A N 1
ATOM 793 C CA . ALA A 1 108 ? -6.287 14.538 20.057 1.00 89.88 108 ALA A CA 1
ATOM 794 C C . ALA A 1 108 ? -7.384 13.650 20.672 1.00 89.88 108 ALA A C 1
ATOM 796 O O . ALA A 1 108 ? -8.020 14.037 21.657 1.00 89.88 108 ALA A O 1
ATOM 797 N N . VAL A 1 109 ? -7.553 12.426 20.158 1.00 89.00 109 VAL A N 1
ATOM 798 C CA . VAL A 1 109 ? -8.486 11.430 20.710 1.00 89.00 109 VAL A CA 1
ATOM 799 C C . VAL A 1 109 ? -8.090 11.035 22.137 1.00 89.00 109 VAL A C 1
ATOM 801 O O . VAL A 1 109 ? -8.946 10.995 23.027 1.00 89.00 109 VAL A O 1
ATOM 804 N N . ALA A 1 110 ? -6.801 10.799 22.400 1.00 84.44 110 ALA A N 1
ATOM 805 C CA . ALA A 1 110 ? -6.308 10.477 23.739 1.00 84.44 110 ALA A CA 1
ATOM 806 C C . ALA A 1 110 ? -6.560 11.622 24.740 1.00 84.44 110 ALA A C 1
ATOM 808 O O . ALA A 1 110 ? -7.058 11.380 25.845 1.00 84.44 110 ALA A O 1
ATOM 809 N N . VAL A 1 111 ? -6.297 12.873 24.347 1.00 89.88 111 VAL A N 1
ATOM 810 C CA . VAL A 1 111 ? -6.550 14.065 25.173 1.00 89.88 111 VAL A CA 1
ATOM 811 C C . VAL A 1 111 ? -8.043 14.226 25.462 1.00 89.88 111 VAL A C 1
ATOM 813 O O . VAL A 1 111 ? -8.419 14.402 26.624 1.00 89.88 111 VAL A O 1
ATOM 816 N N . ALA A 1 112 ? -8.912 14.097 24.454 1.00 85.44 112 ALA A N 1
ATOM 817 C CA . ALA A 1 112 ? -10.362 14.161 24.639 1.00 85.44 112 ALA A CA 1
ATOM 818 C C . ALA A 1 112 ? -10.860 13.085 25.623 1.00 85.44 112 ALA A C 1
ATOM 820 O O . ALA A 1 112 ? -11.650 13.376 26.529 1.00 85.44 112 ALA A O 1
ATOM 821 N N . CYS A 1 113 ? -10.333 11.860 25.520 1.00 80.31 113 CYS A N 1
ATOM 822 C CA . CYS A 1 113 ? -10.607 10.774 26.461 1.00 80.31 113 CYS A CA 1
ATOM 823 C C . CYS A 1 113 ? -10.174 11.113 27.898 1.00 80.31 113 CYS A C 1
ATOM 825 O O . CYS A 1 113 ? -10.941 10.895 28.842 1.00 80.31 113 CYS A O 1
ATOM 827 N N . VAL A 1 114 ? -8.976 11.675 28.092 1.00 84.44 114 VAL A N 1
ATOM 828 C CA . VAL A 1 114 ? -8.480 12.084 29.420 1.00 84.44 114 VAL A CA 1
ATOM 829 C C . VAL A 1 114 ? -9.328 13.214 30.008 1.00 84.44 114 VAL A C 1
ATOM 831 O O . VAL A 1 114 ? -9.708 13.150 31.180 1.00 84.44 114 VAL A O 1
ATOM 834 N N . MET A 1 115 ? -9.684 14.219 29.207 1.00 86.50 115 MET A N 1
ATOM 835 C CA . MET A 1 115 ? -10.503 15.352 29.650 1.00 86.50 115 MET A CA 1
ATOM 836 C C . MET A 1 115 ? -11.915 14.909 30.048 1.00 86.50 115 MET A C 1
ATOM 838 O O . MET A 1 115 ? -12.415 15.317 31.100 1.00 86.50 115 MET A O 1
ATOM 842 N N . LYS A 1 116 ? -12.523 13.988 29.288 1.00 85.31 116 LYS A N 1
ATOM 843 C CA . LYS A 1 116 ? -13.831 13.409 29.627 1.00 85.31 116 LYS A CA 1
ATOM 844 C C . LYS A 1 116 ? -13.789 12.640 30.952 1.00 85.31 116 LYS A C 1
ATOM 846 O O . LYS A 1 116 ? -14.690 12.788 31.776 1.00 85.31 116 LYS A O 1
ATOM 851 N N . ARG A 1 117 ? -12.708 11.894 31.214 1.00 79.75 117 ARG A N 1
ATOM 852 C CA . ARG A 1 117 ? -12.499 11.196 32.499 1.00 79.75 117 ARG A CA 1
ATOM 853 C C . ARG A 1 117 ? -12.307 12.154 33.675 1.00 79.75 117 ARG A C 1
ATOM 855 O O . ARG A 1 117 ? -12.799 11.879 34.766 1.00 79.75 117 ARG A O 1
ATOM 862 N N . ARG A 1 118 ? -11.610 13.278 33.474 1.00 85.50 118 ARG A N 1
ATOM 863 C CA . ARG A 1 118 ? -11.405 14.287 34.529 1.00 85.50 118 ARG A CA 1
ATOM 864 C C . ARG A 1 118 ? -12.712 14.960 34.946 1.00 85.50 118 ARG A C 1
ATOM 866 O O . ARG A 1 118 ? -12.896 15.192 36.137 1.00 85.50 118 ARG A O 1
ATOM 873 N N . LYS A 1 119 ? -13.625 15.221 34.003 1.00 83.38 119 LYS A N 1
ATOM 874 C CA . LYS A 1 119 ? -14.938 15.804 34.319 1.00 83.38 119 LYS A CA 1
ATOM 875 C C . LYS A 1 119 ? -15.786 14.868 35.186 1.00 83.38 119 LYS A C 1
ATOM 877 O O . LYS A 1 119 ? -16.239 15.291 36.240 1.00 83.38 119 LYS A O 1
ATOM 882 N N . ALA A 1 120 ? -15.854 13.582 34.836 1.00 73.19 120 ALA A N 1
ATOM 883 C CA . ALA A 1 120 ? -16.569 12.584 35.639 1.00 73.19 120 ALA A CA 1
ATOM 884 C C . ALA A 1 120 ? -16.020 12.437 37.076 1.00 73.19 120 ALA A C 1
ATOM 886 O O . ALA A 1 120 ? -16.776 12.137 37.994 1.00 73.19 120 ALA A O 1
ATOM 887 N N . ARG A 1 121 ? -14.715 12.676 37.300 1.00 75.75 121 ARG A N 1
ATOM 888 C CA . ARG A 1 121 ? -14.143 12.694 38.659 1.00 75.75 121 ARG A CA 1
ATOM 889 C C . ARG A 1 121 ? -14.516 13.935 39.468 1.00 75.75 121 ARG A C 1
ATOM 891 O O . ARG A 1 121 ? -14.622 13.806 40.678 1.00 75.75 121 ARG A O 1
ATOM 898 N N . ARG A 1 122 ? -14.700 15.110 38.847 1.00 77.38 122 ARG A N 1
ATOM 899 C CA . ARG A 1 122 ? -15.115 16.318 39.588 1.00 77.38 122 ARG A CA 1
ATOM 900 C C . ARG A 1 122 ? -16.529 16.178 40.132 1.00 77.38 122 ARG A C 1
ATOM 902 O O . ARG A 1 122 ? -16.747 16.506 41.289 1.00 77.38 122 ARG A O 1
ATOM 909 N N . ASP A 1 123 ? -17.434 15.619 39.337 1.00 72.38 123 ASP A N 1
ATOM 910 C CA . ASP A 1 123 ? -18.836 15.461 39.741 1.00 72.38 123 ASP A CA 1
ATOM 911 C C . ASP A 1 123 ? -19.004 14.396 40.843 1.00 72.38 123 ASP A C 1
ATOM 913 O O . ASP A 1 123 ? -19.953 14.439 41.618 1.00 72.38 123 ASP A O 1
ATOM 917 N N . SER A 1 124 ? -18.052 13.462 40.964 1.00 73.44 124 SER A N 1
ATOM 918 C CA . SER A 1 124 ? -18.060 12.440 42.016 1.00 73.44 124 SER A CA 1
ATOM 919 C C . SER A 1 124 ? -17.460 12.911 43.349 1.00 73.44 124 SER A C 1
ATOM 921 O O . SER A 1 124 ? -17.615 12.209 44.346 1.00 73.44 124 SER A O 1
ATOM 923 N N . THR A 1 125 ? -16.806 14.078 43.392 1.00 73.06 125 THR A N 1
ATOM 924 C CA . THR A 1 125 ? -16.327 14.716 44.632 1.00 73.06 125 THR A CA 1
ATOM 925 C C . THR A 1 125 ? -17.292 15.822 45.057 1.00 73.06 125 THR A C 1
ATOM 927 O O . THR A 1 125 ? -16.881 16.926 45.408 1.00 73.06 125 THR A O 1
ATOM 930 N N . GLN A 1 126 ? -18.597 15.554 45.010 1.00 71.19 126 GLN A N 1
ATOM 931 C CA . GLN A 1 126 ? -19.537 16.368 45.768 1.00 71.19 126 GLN A CA 1
ATOM 932 C C . GLN A 1 126 ? -19.384 15.959 47.244 1.00 71.19 126 GLN A C 1
ATOM 934 O O . GLN A 1 126 ? -19.578 14.779 47.553 1.00 71.19 126 GLN A O 1
ATOM 939 N N . PRO A 1 127 ? -18.966 16.865 48.149 1.00 63.47 127 PRO A N 1
ATOM 940 C CA . PRO A 1 127 ? -18.858 16.549 49.567 1.00 63.47 127 PRO A CA 1
ATOM 941 C C . PRO A 1 127 ? -20.213 16.043 50.052 1.00 63.47 127 PRO A C 1
ATOM 943 O O . PRO A 1 127 ? -21.241 16.664 49.778 1.00 63.47 127 PRO A O 1
ATOM 946 N N . ALA A 1 128 ? -20.202 14.889 50.723 1.00 63.38 128 ALA A N 1
ATOM 947 C CA . ALA A 1 128 ? -21.384 14.339 51.362 1.00 63.38 128 ALA A CA 1
ATOM 948 C C . ALA A 1 128 ? -22.025 15.456 52.190 1.00 63.38 128 ALA A C 1
ATOM 950 O O . ALA A 1 128 ? -21.401 15.983 53.114 1.00 63.38 128 ALA A O 1
ATOM 951 N N . HIS A 1 129 ? -23.237 15.857 51.803 1.00 63.97 129 HIS A N 1
ATOM 952 C CA . HIS A 1 129 ? -24.031 16.773 52.604 1.00 63.97 129 HIS A CA 1
ATOM 953 C C . HIS A 1 129 ? -24.091 16.189 54.024 1.00 63.97 129 HIS A C 1
ATOM 955 O O . HIS A 1 129 ? -24.398 14.999 54.157 1.00 63.97 129 HIS A O 1
ATOM 961 N N . PRO A 1 130 ? -23.769 16.967 55.075 1.00 61.31 130 PRO A N 1
ATOM 962 C CA . PRO A 1 130 ? -23.926 16.490 56.438 1.00 61.31 130 PRO A CA 1
ATOM 963 C C . PRO A 1 130 ? -25.383 16.075 56.612 1.00 61.31 130 PRO A C 1
ATOM 965 O O . PRO A 1 130 ? -26.293 16.847 56.307 1.00 61.31 130 PRO A O 1
ATOM 968 N N . ALA A 1 131 ? -25.574 14.826 57.031 1.00 57.66 131 ALA A N 1
ATOM 969 C CA . ALA A 1 131 ? -26.872 14.241 57.293 1.00 57.66 131 ALA A CA 1
ATOM 970 C C . ALA A 1 131 ? -27.651 15.160 58.242 1.00 57.66 131 ALA A C 1
ATOM 972 O O . ALA A 1 131 ? -27.379 15.214 59.441 1.00 57.66 131 ALA A O 1
ATOM 973 N N . SER A 1 132 ? -28.611 15.908 57.699 1.00 60.78 132 SER A N 1
ATOM 974 C CA . SER A 1 132 ? -29.629 16.554 58.508 1.00 60.78 132 SER A CA 1
ATOM 975 C C . SER A 1 132 ? -30.486 15.438 59.090 1.00 60.78 132 SER A C 1
ATOM 977 O O . SER A 1 132 ? -31.214 14.764 58.359 1.00 60.78 132 SER A O 1
ATOM 979 N N . ALA A 1 133 ? -30.365 15.222 60.396 1.00 57.44 133 ALA A N 1
ATOM 980 C CA . ALA A 1 133 ? -31.297 14.413 61.157 1.00 57.44 133 ALA A CA 1
ATOM 981 C C . ALA A 1 133 ? -32.722 14.914 60.880 1.00 57.44 133 ALA A C 1
ATOM 983 O O . ALA A 1 133 ? -33.064 16.041 61.238 1.00 57.44 133 ALA A O 1
ATOM 984 N N . GLN A 1 134 ? -33.540 14.092 60.223 1.00 56.91 134 GLN A N 1
ATOM 985 C CA . GLN A 1 134 ? -34.984 14.282 60.201 1.00 56.91 134 GLN A CA 1
ATOM 986 C C . GLN A 1 134 ? -35.649 13.159 61.003 1.00 56.91 134 GLN A C 1
ATOM 988 O O . GLN A 1 134 ? -35.249 11.997 60.881 1.00 56.91 134 GLN A O 1
ATOM 993 N N . PRO A 1 135 ? -36.620 13.508 61.864 1.00 51.97 135 PRO A N 1
ATOM 994 C CA . PRO A 1 135 ? -37.310 12.570 62.730 1.00 51.97 135 PRO A CA 1
ATOM 995 C C . PRO A 1 135 ? -38.221 11.643 61.927 1.00 51.97 135 PRO A C 1
ATOM 997 O O . PRO A 1 135 ? -38.806 12.019 60.912 1.00 51.97 135 PRO A O 1
ATOM 1000 N N . ALA A 1 136 ? -38.340 10.421 62.438 1.00 54.09 136 ALA A N 1
ATOM 1001 C CA . ALA A 1 136 ? -39.275 9.412 61.984 1.00 54.09 136 ALA A CA 1
ATOM 1002 C C . ALA A 1 136 ? -40.704 9.971 61.946 1.00 54.09 136 ALA A C 1
ATOM 1004 O O . ALA A 1 136 ? -41.245 10.375 62.974 1.00 54.09 136 ALA A O 1
ATOM 1005 N N . LEU A 1 137 ? -41.330 9.942 60.771 1.00 45.28 137 LEU A N 1
ATOM 1006 C CA . LEU A 1 137 ? -42.778 10.044 60.659 1.00 45.28 137 LEU A CA 1
ATOM 1007 C C . LEU A 1 137 ? -43.276 9.087 59.580 1.00 45.28 137 LEU A C 1
ATOM 1009 O O . LEU A 1 137 ? -43.217 9.325 58.378 1.00 45.28 137 LEU A O 1
ATOM 1013 N N . THR A 1 138 ? -43.709 7.950 60.107 1.00 55.12 138 THR A N 1
ATOM 1014 C CA . THR A 1 138 ? -44.636 6.964 59.576 1.00 55.12 138 THR A CA 1
ATOM 1015 C C . THR A 1 138 ? -45.702 7.583 58.672 1.00 55.12 138 THR A C 1
ATOM 1017 O O . THR A 1 138 ? -46.552 8.336 59.139 1.00 55.12 138 THR A O 1
ATOM 1020 N N . ALA A 1 139 ? -45.725 7.187 57.403 1.00 48.84 139 ALA A N 1
ATOM 1021 C CA . ALA A 1 139 ? -46.926 7.241 56.579 1.00 48.84 139 ALA A CA 1
ATOM 1022 C C . ALA A 1 139 ? -46.877 6.089 55.572 1.00 48.84 139 ALA A C 1
ATOM 1024 O O . ALA A 1 139 ? -46.187 6.139 54.556 1.00 48.84 139 ALA A O 1
ATOM 1025 N N . MET A 1 140 ? -47.585 5.011 55.910 1.00 54.94 140 MET A N 1
ATOM 1026 C CA . MET A 1 140 ? -47.935 3.959 54.966 1.00 54.94 140 MET A CA 1
ATOM 1027 C C . MET A 1 140 ? -48.918 4.541 53.950 1.00 54.94 140 MET A C 1
ATOM 1029 O O . MET A 1 140 ? -49.970 5.047 54.333 1.00 54.94 140 MET A O 1
ATOM 1033 N N . GLY A 1 141 ? -48.574 4.476 52.667 1.00 53.16 141 GLY A N 1
ATOM 10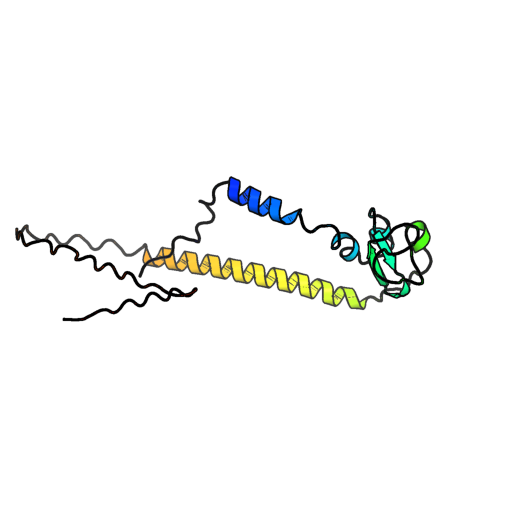34 C CA . GLY A 1 141 ? -49.402 5.003 51.589 1.00 53.16 141 GLY A CA 1
ATOM 1035 C C . GLY A 1 141 ? -49.087 4.319 50.266 1.00 53.16 141 GLY A C 1
ATOM 1036 O O . GLY A 1 141 ? -48.224 4.776 49.533 1.00 53.16 141 GLY A O 1
ATOM 1037 N N . VAL A 1 142 ? -49.776 3.197 50.040 1.00 55.81 142 VAL A N 1
ATOM 1038 C CA . VAL A 1 142 ? -50.217 2.621 48.756 1.00 55.81 142 VAL A CA 1
ATOM 1039 C C . VAL A 1 142 ? -49.258 2.768 47.564 1.00 55.81 142 VAL A C 1
ATOM 1041 O O . VAL A 1 142 ? -49.177 3.809 46.919 1.00 55.81 142 VAL A O 1
ATOM 1044 N N . LEU A 1 143 ? -48.614 1.653 47.210 1.00 46.62 143 LEU A N 1
ATOM 1045 C CA . LEU A 1 143 ? -47.922 1.465 45.935 1.00 46.62 143 LEU A CA 1
ATOM 1046 C C . LEU A 1 143 ? -48.936 1.484 44.775 1.00 46.62 143 LEU A C 1
ATOM 1048 O O . LEU A 1 143 ? -49.803 0.606 44.737 1.00 46.62 143 LEU A O 1
ATOM 1052 N N . PRO A 1 144 ? -48.832 2.412 43.806 1.00 58.84 144 PRO A N 1
ATOM 1053 C CA . PRO A 1 144 ? -49.534 2.265 42.543 1.00 58.84 144 PRO A CA 1
ATOM 1054 C C . PRO A 1 144 ? -48.920 1.093 41.766 1.00 58.84 144 PRO A C 1
ATOM 1056 O O . PRO A 1 144 ? -47.709 1.022 41.552 1.00 58.84 144 PRO A O 1
ATOM 1059 N N . GLN A 1 145 ? -49.775 0.148 41.386 1.00 60.09 145 GLN A N 1
ATOM 1060 C CA . GLN A 1 145 ? -49.428 -0.971 40.515 1.00 60.09 145 GLN A CA 1
ATOM 1061 C C . GLN A 1 145 ? -49.106 -0.436 39.108 1.00 60.09 145 GLN A C 1
ATOM 1063 O O . GLN A 1 145 ? -49.862 0.395 38.598 1.00 60.09 145 GLN A O 1
ATOM 1068 N N . PRO A 1 146 ? -48.017 -0.886 38.461 1.00 50.38 146 PRO A N 1
ATOM 1069 C CA . PRO A 1 146 ? -47.767 -0.564 37.065 1.00 50.38 146 PRO A CA 1
ATOM 1070 C C . PRO A 1 146 ? -48.786 -1.295 36.181 1.00 50.38 146 PRO A C 1
ATOM 1072 O O . PRO A 1 146 ? -48.853 -2.523 36.182 1.00 50.38 146 PRO A O 1
ATOM 1075 N N . VAL A 1 147 ? -49.574 -0.535 35.423 1.00 65.00 147 VAL A N 1
ATOM 1076 C CA . VAL A 1 147 ? -50.386 -1.066 34.324 1.00 65.00 147 VAL A CA 1
ATOM 1077 C C . VAL A 1 147 ? -49.445 -1.284 33.142 1.00 65.00 147 VAL A C 1
ATOM 1079 O O . VAL A 1 147 ? -48.764 -0.355 32.707 1.00 65.00 147 VAL A O 1
ATOM 1082 N N . TYR A 1 148 ? -49.353 -2.524 32.676 1.00 58.38 148 TYR A N 1
ATOM 1083 C CA . TYR A 1 148 ? -48.679 -2.880 31.435 1.00 58.38 148 TYR A CA 1
ATOM 1084 C C . TYR A 1 148 ? -49.724 -2.830 30.318 1.00 58.38 148 TYR A C 1
ATOM 1086 O O . TYR A 1 148 ? -50.751 -3.497 30.398 1.00 58.38 148 TYR A O 1
ATOM 1094 N N . GLU A 1 149 ? -49.483 -2.002 29.307 1.00 56.97 149 GLU A N 1
ATOM 1095 C CA . GLU A 1 149 ? -50.299 -1.948 28.096 1.00 56.97 149 GLU A CA 1
ATOM 1096 C C . GLU A 1 149 ? -49.517 -2.693 27.007 1.00 56.97 149 GLU A C 1
ATOM 1098 O O . GLU A 1 149 ? -48.415 -2.288 26.630 1.00 56.97 149 GLU A O 1
ATOM 1103 N N . GLU A 1 150 ? -50.024 -3.859 26.602 1.00 54.47 150 GLU A N 1
ATOM 1104 C CA . GLU A 1 150 ? -49.451 -4.676 25.531 1.00 54.47 150 GLU A CA 1
ATOM 1105 C C . GLU A 1 150 ? -49.948 -4.152 24.180 1.00 54.47 150 GLU A C 1
ATOM 1107 O O . GLU A 1 150 ? -51.067 -4.436 23.759 1.00 54.47 150 GLU A O 1
ATOM 1112 N N . ASP A 1 151 ? -49.105 -3.376 23.501 1.00 52.91 151 ASP A N 1
ATOM 1113 C CA . ASP A 1 151 ? -49.357 -2.897 22.142 1.00 52.91 151 ASP A CA 1
ATOM 1114 C C . ASP A 1 151 ? -48.861 -3.953 21.133 1.00 52.91 151 ASP A C 1
ATOM 1116 O O . ASP A 1 151 ? -47.682 -4.015 20.770 1.00 52.91 151 ASP A O 1
ATOM 1120 N N . LEU A 1 152 ? -49.762 -4.858 20.736 1.00 58.38 152 LEU A N 1
ATOM 1121 C CA . LEU A 1 152 ? -49.572 -5.792 19.622 1.00 58.38 152 LEU A CA 1
ATOM 1122 C C . LEU A 1 152 ? -49.772 -5.043 18.296 1.00 58.38 152 LEU A C 1
ATOM 1124 O O . LEU A 1 152 ? -50.794 -5.174 17.625 1.00 58.38 152 LEU A O 1
ATOM 1128 N N . GLY A 1 153 ? -48.772 -4.244 17.930 1.00 50.03 153 GLY A N 1
ATOM 1129 C CA . GLY A 1 153 ? -48.665 -3.615 16.619 1.00 50.03 153 GLY A CA 1
ATOM 1130 C C . GLY A 1 153 ? -47.895 -4.494 15.633 1.00 50.03 153 GLY A C 1
ATOM 1131 O O . GLY A 1 153 ? -46.664 -4.487 15.612 1.00 50.03 153 GLY A O 1
ATOM 1132 N N . GLU A 1 154 ? -48.619 -5.234 14.793 1.00 56.16 154 GLU A N 1
ATOM 1133 C CA . GLU A 1 154 ? -48.112 -5.733 13.511 1.00 56.16 154 GLU A CA 1
ATOM 1134 C C . GLU A 1 154 ? -47.713 -4.550 12.609 1.00 56.16 154 GLU A C 1
ATOM 1136 O O . GLU A 1 154 ? -48.524 -3.653 12.393 1.00 56.16 154 GLU A O 1
ATOM 1141 N N . HIS A 1 155 ? -46.478 -4.587 12.085 1.00 51.59 155 HIS A N 1
ATOM 1142 C CA . HIS A 1 155 ? -46.004 -4.134 10.759 1.00 51.59 155 HIS A CA 1
ATOM 1143 C C . HIS A 1 155 ? -44.634 -3.422 10.787 1.00 51.59 155 HIS A C 1
ATOM 1145 O O . HIS A 1 155 ? -44.485 -2.329 11.319 1.00 51.59 155 HIS A O 1
ATOM 1151 N N . GLY A 1 156 ? -43.671 -4.017 10.069 1.00 54.94 156 GLY A N 1
ATOM 1152 C CA . GLY A 1 156 ? -42.762 -3.297 9.163 1.00 54.94 156 GLY A CA 1
ATOM 1153 C C . GLY A 1 156 ? -41.564 -2.542 9.755 1.00 54.94 156 GLY A C 1
ATOM 1154 O O . GLY A 1 156 ? -41.677 -1.398 10.163 1.00 54.94 156 GLY A O 1
ATOM 1155 N N . GLU A 1 157 ? -40.393 -3.178 9.677 1.00 52.59 157 GLU A N 1
ATOM 1156 C CA . GLU A 1 157 ? -39.058 -2.581 9.473 1.00 52.59 157 GLU A CA 1
ATOM 1157 C C . GLU A 1 157 ? -38.694 -1.259 10.202 1.00 52.59 157 GLU A C 1
ATOM 1159 O O . GLU A 1 157 ? -38.839 -0.153 9.696 1.00 52.59 157 GLU A O 1
ATOM 1164 N N . GLY A 1 158 ? -37.987 -1.402 11.331 1.00 57.47 158 GLY A N 1
ATOM 1165 C CA . GLY A 1 158 ? -36.586 -0.962 11.361 1.00 57.47 158 GLY A CA 1
ATOM 1166 C C . GLY A 1 158 ? -36.235 0.501 11.667 1.00 57.47 158 GLY A C 1
ATOM 1167 O O . GLY A 1 158 ? -35.298 1.003 11.053 1.00 57.47 158 GLY A O 1
ATOM 1168 N N . HIS A 1 159 ? -36.849 1.166 12.657 1.00 50.66 159 HIS A N 1
ATOM 1169 C CA . HIS A 1 159 ? -36.168 2.255 13.396 1.00 50.66 159 HIS A CA 1
ATOM 1170 C C . HIS A 1 159 ? -36.812 2.548 14.765 1.00 50.66 159 HIS A C 1
ATOM 1172 O O . HIS A 1 159 ? -37.873 3.161 14.856 1.00 50.66 159 HIS A O 1
ATOM 1178 N N . LEU A 1 160 ? -36.152 2.145 15.858 1.00 50.81 160 LEU A N 1
ATOM 1179 C CA . LEU A 1 160 ? -36.585 2.476 17.221 1.00 50.81 160 LEU A CA 1
ATOM 1180 C C . LEU A 1 160 ? -36.148 3.897 17.610 1.00 50.81 160 LEU A C 1
ATOM 1182 O O . LEU A 1 160 ? -34.990 4.130 17.954 1.00 50.81 160 LEU A O 1
ATOM 1186 N N . HIS A 1 161 ? -37.100 4.828 17.652 1.00 48.91 161 HIS A N 1
ATOM 1187 C CA . HIS A 1 161 ? -36.965 6.097 18.370 1.00 48.91 161 HIS A CA 1
ATOM 1188 C C . HIS A 1 161 ? -37.818 6.063 19.642 1.00 48.91 161 HIS A C 1
ATOM 1190 O O . HIS A 1 161 ? -39.024 6.288 19.605 1.00 48.91 161 HIS A O 1
ATOM 1196 N N . ALA A 1 162 ? -37.190 5.824 20.793 1.00 56.59 162 ALA A N 1
ATOM 1197 C CA . ALA A 1 162 ? -37.860 5.976 22.081 1.00 56.59 162 ALA A CA 1
ATOM 1198 C C . ALA A 1 162 ? -37.970 7.470 22.436 1.00 56.59 162 ALA A C 1
ATOM 1200 O O . ALA A 1 162 ? -36.964 8.132 22.702 1.00 56.59 162 ALA A O 1
ATOM 1201 N N . ARG A 1 163 ? -39.194 8.009 22.457 1.00 61.41 163 ARG A N 1
ATOM 1202 C CA . ARG A 1 163 ? -39.495 9.329 23.028 1.00 61.41 163 ARG A CA 1
ATOM 1203 C C . ARG A 1 163 ? -40.051 9.156 24.437 1.00 61.41 163 ARG A C 1
ATOM 1205 O O . ARG A 1 163 ? -41.049 8.480 24.637 1.00 61.41 163 ARG A O 1
ATOM 1212 N N . VAL A 1 164 ? -39.406 9.801 25.405 1.00 61.97 164 VAL A N 1
ATOM 1213 C CA . VAL A 1 164 ? -39.913 9.932 26.775 1.00 61.97 164 VAL A CA 1
ATOM 1214 C C . VAL A 1 164 ? -40.700 11.235 26.843 1.00 61.97 164 VAL A C 1
ATOM 1216 O O . VAL A 1 164 ? -40.123 12.307 26.666 1.00 61.97 164 VAL A O 1
ATOM 1219 N N . VAL A 1 165 ? -42.006 11.147 27.084 1.00 64.62 165 VAL A N 1
ATOM 1220 C CA . VAL A 1 165 ? -42.860 12.308 27.355 1.00 64.62 165 VAL A CA 1
ATOM 1221 C C . VAL A 1 165 ? -43.075 12.376 28.863 1.00 64.62 165 VAL A C 1
ATOM 1223 O O . VAL A 1 165 ? -43.590 11.436 29.460 1.00 64.62 165 VAL A O 1
ATOM 1226 N N . HIS A 1 166 ? -42.647 13.471 29.489 1.00 54.16 166 HIS A N 1
ATOM 1227 C CA . HIS A 1 166 ? -42.985 13.761 30.879 1.00 54.16 166 HIS A CA 1
ATOM 1228 C C . HIS A 1 166 ? -44.306 14.528 30.910 1.00 54.16 166 HIS A C 1
ATOM 1230 O O . HIS A 1 166 ? -44.376 15.654 30.421 1.00 54.16 166 HIS A O 1
ATOM 1236 N N . VAL A 1 167 ? -45.336 13.917 31.492 1.00 65.44 167 VAL A N 1
ATOM 1237 C CA . VAL A 1 167 ? -46.584 14.600 31.843 1.00 65.44 167 VAL A CA 1
ATOM 1238 C C . VAL A 1 167 ? -46.384 15.209 33.228 1.00 65.44 167 VAL A C 1
ATOM 1240 O O . VAL A 1 167 ? -46.177 14.486 34.202 1.00 65.44 167 VAL A O 1
ATOM 1243 N N . GLY A 1 168 ? -46.346 16.539 33.290 1.00 57.41 168 GLY A N 1
ATOM 1244 C CA . GLY A 1 168 ? -46.380 17.288 34.544 1.00 57.41 168 GLY A CA 1
ATOM 1245 C C . GLY A 1 168 ? -47.820 17.412 35.038 1.00 57.41 168 GLY A C 1
ATOM 1246 O O . GLY A 1 168 ? -48.718 17.647 34.230 1.00 57.41 168 GLY A O 1
ATOM 1247 N N . LEU A 1 169 ? -48.004 17.225 36.344 1.00 54.91 169 LEU A N 1
ATOM 1248 C CA . LEU A 1 169 ? -49.218 17.538 37.103 1.00 54.91 169 LEU A CA 1
ATOM 1249 C C . LEU A 1 169 ? -49.074 18.926 37.732 1.00 54.91 169 LEU A C 1
ATOM 1251 O O . LEU A 1 169 ? -47.955 19.217 38.217 1.00 54.91 169 LEU A O 1
#

pLDDT: mean 70.67, std 18.84, range [38.88, 97.0]

Radius of gyration: 31.63 Å; chains: 1; bounding box: 69×33×84 Å

Sequence (169 aa):
MRSSPLCNPRSLPLPLLLLFLLCIDGVHSQTVCSAHQDCTSCSSQLLCGWCHSSGSCHSGVQKGPLFIPCDEWRWTKSSCSSQGGSWDEDAAYYGMGAAAAVLLVAVAVAVACVMKRRKARRDSTQPAHPASAQPALTAMGVLPQPVYEEDLGEHGEGHLHARVVHVGL

Foldseek 3Di:
DDDDPPPDPVPDPPVVVVVVVVVVPPPPDFVPQQVDQAQQSQLVDPQWWAQPVVSGIGGHDPVAGDPDDGPQIGNHNVSRPPDPPDPDPPVVVVVVVVVVVVVVVVVVVVVVVVVVVVVVVVVVPPPDDPDDDDDDDDDDDDDDDDDDDDPPDDDDDDDDDDDDDDDDD